Protein AF-A0A2V8ABV2-F1 (afdb_monomer_lite)

Structure (mmCIF, N/CA/C/O backbone):
data_AF-A0A2V8ABV2-F1
#
_entry.id   AF-A0A2V8ABV2-F1
#
loop_
_atom_site.group_PDB
_atom_site.id
_atom_site.type_symbol
_atom_site.label_atom_id
_atom_site.label_alt_id
_atom_site.label_comp_id
_atom_site.label_asym_id
_atom_site.label_entity_id
_atom_site.label_seq_id
_atom_site.pdbx_PDB_ins_code
_atom_site.Cartn_x
_atom_site.Cartn_y
_atom_site.Cartn_z
_atom_site.occupancy
_atom_site.B_iso_or_equiv
_atom_site.auth_seq_id
_atom_site.auth_comp_id
_atom_site.auth_asym_id
_atom_site.auth_atom_id
_atom_site.pdbx_PDB_model_num
ATOM 1 N N . MET A 1 1 ? 5.034 -5.390 -1.150 1.00 77.00 1 MET A N 1
ATOM 2 C CA . MET A 1 1 ? 5.254 -4.047 -0.553 1.00 77.00 1 MET A CA 1
ATOM 3 C C . MET A 1 1 ? 3.958 -3.349 -0.143 1.00 77.00 1 MET A C 1
ATOM 5 O O . MET A 1 1 ? 3.932 -2.789 0.947 1.00 77.00 1 MET A O 1
ATOM 9 N N . LEU A 1 2 ? 2.896 -3.388 -0.965 1.00 82.00 2 LEU A N 1
ATOM 10 C CA . LEU A 1 2 ? 1.634 -2.676 -0.706 1.00 82.00 2 LEU A CA 1
ATOM 11 C C . LEU A 1 2 ? 1.011 -3.017 0.664 1.00 82.00 2 LEU A C 1
ATOM 13 O O . LEU A 1 2 ? 0.817 -2.120 1.478 1.00 82.00 2 LEU A O 1
ATOM 17 N N . THR A 1 3 ? 0.801 -4.302 0.967 1.00 86.31 3 THR A N 1
ATOM 18 C CA . THR A 1 3 ? 0.267 -4.770 2.263 1.00 86.31 3 THR A CA 1
ATOM 19 C C . THR A 1 3 ? 1.137 -4.326 3.441 1.00 86.31 3 THR A C 1
ATOM 21 O O . THR A 1 3 ? 0.638 -3.820 4.440 1.00 86.31 3 THR A O 1
ATOM 24 N N . GLY A 1 4 ? 2.460 -4.431 3.286 1.00 87.19 4 GLY A N 1
ATOM 25 C CA . GLY A 1 4 ? 3.427 -4.114 4.334 1.00 87.19 4 GLY A CA 1
ATOM 26 C C . GLY A 1 4 ? 3.509 -2.633 4.702 1.00 87.19 4 GLY A C 1
ATOM 27 O O . GLY A 1 4 ? 3.674 -2.340 5.876 1.00 87.19 4 GLY A O 1
ATOM 28 N N . ARG A 1 5 ? 3.395 -1.692 3.750 1.00 90.06 5 ARG A N 1
ATOM 29 C CA . ARG A 1 5 ? 3.416 -0.242 4.056 1.00 90.06 5 ARG A CA 1
ATOM 30 C C . ARG A 1 5 ? 2.021 0.353 4.214 1.00 90.06 5 ARG A C 1
ATOM 32 O O . ARG A 1 5 ? 1.778 1.081 5.168 1.00 90.06 5 ARG A O 1
ATOM 39 N N . ILE A 1 6 ? 1.119 0.071 3.274 1.00 90.75 6 ILE A N 1
ATOM 40 C CA . ILE A 1 6 ? -0.220 0.674 3.248 1.00 90.75 6 ILE A CA 1
ATOM 41 C C . ILE A 1 6 ? -1.160 -0.088 4.182 1.00 90.75 6 ILE A C 1
ATOM 43 O O . ILE A 1 6 ? -1.837 0.533 4.993 1.00 90.75 6 ILE A O 1
ATOM 47 N N . GLY A 1 7 ? -1.175 -1.422 4.116 1.00 91.62 7 GLY A N 1
ATOM 48 C CA . GLY A 1 7 ? -2.036 -2.248 4.972 1.00 91.62 7 GLY A CA 1
ATOM 49 C C . GLY A 1 7 ? -1.704 -2.095 6.458 1.00 91.62 7 GLY A C 1
ATOM 50 O O . GLY A 1 7 ? -2.585 -1.781 7.257 1.00 91.62 7 GLY A O 1
ATOM 51 N N . SER A 1 8 ? -0.424 -2.214 6.825 1.00 92.38 8 SER A N 1
ATOM 52 C CA . SER A 1 8 ? 0.015 -1.989 8.210 1.00 92.38 8 SER A CA 1
ATOM 53 C C . SER A 1 8 ? -0.243 -0.552 8.681 1.00 92.38 8 SER A C 1
ATOM 55 O O . SER A 1 8 ? -0.683 -0.361 9.809 1.00 92.38 8 SER A O 1
ATOM 57 N N . GLY A 1 9 ? -0.045 0.454 7.818 1.00 93.00 9 GLY A N 1
ATOM 58 C CA . GLY A 1 9 ? -0.312 1.857 8.136 1.00 93.00 9 GLY A CA 1
ATOM 59 C C . GLY A 1 9 ? -1.791 2.124 8.419 1.00 93.00 9 GLY A C 1
ATOM 60 O O . GLY A 1 9 ? -2.123 2.729 9.436 1.00 93.00 9 GLY A O 1
ATOM 61 N N . ILE A 1 10 ? -2.687 1.604 7.574 1.00 94.56 10 ILE A N 1
ATOM 62 C CA . ILE A 1 10 ? -4.142 1.713 7.766 1.00 94.56 10 ILE A CA 1
ATOM 63 C C . ILE A 1 10 ? -4.575 1.017 9.061 1.00 94.56 10 ILE A C 1
ATOM 65 O O . ILE A 1 10 ? -5.374 1.577 9.813 1.00 94.56 10 ILE A O 1
ATOM 69 N N . ALA A 1 11 ? -4.043 -0.177 9.338 1.00 94.12 11 ALA A N 1
ATOM 70 C CA . ALA A 1 11 ? -4.343 -0.913 10.562 1.00 94.12 11 ALA A CA 1
ATOM 71 C C . ALA A 1 11 ? -3.816 -0.198 11.818 1.00 94.12 11 ALA A C 1
ATOM 73 O O . ALA A 1 11 ? -4.516 -0.156 12.828 1.00 94.12 11 ALA A O 1
ATOM 74 N N . ALA A 1 12 ? -2.625 0.407 11.752 1.00 93.94 12 ALA A N 1
ATOM 75 C CA . ALA A 1 12 ? -2.043 1.183 12.848 1.00 93.94 12 ALA A CA 1
ATOM 76 C C . ALA A 1 12 ? -2.888 2.416 13.182 1.00 93.94 12 ALA A C 1
ATOM 78 O O . ALA A 1 12 ? -3.131 2.714 14.349 1.00 93.94 12 ALA A O 1
ATOM 79 N N . GLU A 1 13 ? -3.334 3.130 12.150 1.00 94.44 13 GLU A N 1
ATOM 80 C CA . GLU A 1 13 ? -4.094 4.366 12.292 1.00 94.44 13 GLU A CA 1
ATOM 81 C C . GLU A 1 13 ? -5.509 4.105 12.820 1.00 94.44 13 GLU A C 1
ATOM 83 O O . GLU A 1 13 ? -5.954 4.767 13.750 1.00 94.44 13 GLU A O 1
ATOM 88 N N . LEU A 1 14 ? -6.210 3.096 12.294 1.00 94.12 14 LEU A N 1
ATOM 89 C CA . LEU A 1 14 ? -7.505 2.702 12.856 1.00 94.12 14 LEU A CA 1
ATOM 90 C C . LEU A 1 14 ? -7.346 2.136 14.266 1.00 94.12 14 LEU A C 1
ATOM 92 O O . LEU A 1 14 ? -8.139 2.460 15.146 1.00 94.12 14 LEU A O 1
ATOM 96 N N . GLY A 1 15 ? -6.290 1.359 14.503 1.00 93.88 15 GLY A N 1
ATOM 97 C CA . GLY A 1 15 ? -6.006 0.800 15.814 1.00 93.88 15 GLY A CA 1
ATOM 98 C C . GLY A 1 15 ? -5.748 1.864 16.876 1.00 93.88 15 GLY A C 1
ATOM 99 O O . GLY A 1 15 ? -6.242 1.756 17.999 1.00 93.88 15 GLY A O 1
ATOM 100 N N . SER A 1 16 ? -5.030 2.933 16.528 1.00 94.69 16 SER A N 1
ATOM 101 C CA . SER A 1 16 ? -4.820 4.058 17.439 1.00 94.69 16 SER A CA 1
ATOM 102 C C . SER A 1 16 ? -6.122 4.819 17.710 1.00 94.69 16 SER A C 1
ATOM 104 O O . SER A 1 16 ? -6.383 5.168 18.861 1.00 94.69 16 SER A O 1
ATOM 106 N N . MET A 1 17 ? -6.985 4.998 16.702 1.00 94.94 17 MET A N 1
ATOM 107 C CA . MET A 1 17 ? -8.319 5.595 16.869 1.00 94.94 17 MET A CA 1
ATOM 108 C C . MET A 1 17 ? -9.233 4.752 17.770 1.00 94.94 17 MET A C 1
ATOM 110 O O . MET A 1 17 ? -10.054 5.308 18.498 1.00 94.94 17 MET A O 1
ATOM 114 N N . VAL A 1 18 ? -9.102 3.421 17.745 1.00 93.50 18 VAL A N 1
ATOM 115 C CA . VAL A 1 18 ? -9.828 2.524 18.660 1.00 93.50 18 VAL A CA 1
ATOM 116 C C . VAL A 1 18 ? -9.317 2.683 20.090 1.00 93.50 18 VAL A C 1
ATOM 118 O O . VAL A 1 18 ? -10.113 2.870 21.002 1.00 93.50 18 VAL A O 1
ATOM 121 N N . VAL A 1 19 ? -7.997 2.647 20.295 1.00 93.50 19 VAL A N 1
ATOM 122 C CA . VAL A 1 19 ? -7.384 2.731 21.636 1.00 93.50 19 VAL A CA 1
ATOM 123 C C . VAL A 1 19 ? -7.583 4.102 22.289 1.00 93.50 19 VAL A C 1
ATOM 125 O O . VAL A 1 19 ? -7.609 4.200 23.510 1.00 93.50 19 VAL A O 1
ATOM 128 N N . THR A 1 20 ? -7.735 5.156 21.487 1.00 93.25 20 THR A N 1
ATOM 129 C CA . THR A 1 20 ? -8.017 6.524 21.955 1.00 93.25 20 THR A CA 1
ATOM 130 C C . THR A 1 20 ? -9.514 6.844 22.038 1.00 93.25 20 THR A C 1
ATOM 132 O O . THR A 1 20 ? -9.876 8.009 22.178 1.00 93.25 20 THR A O 1
ATOM 135 N N . ASP A 1 21 ? -10.389 5.839 21.919 1.00 92.44 21 ASP A N 1
ATOM 136 C CA . ASP A 1 21 ? -11.854 5.970 21.960 1.00 92.44 21 ASP A CA 1
ATOM 137 C C . ASP A 1 21 ? -12.472 6.914 20.906 1.00 92.44 21 ASP A C 1
ATOM 139 O O . ASP A 1 21 ? -13.671 7.203 20.935 1.00 92.44 21 ASP A O 1
ATOM 143 N N . GLN A 1 22 ? -11.713 7.339 19.891 1.00 92.94 22 GLN A N 1
ATOM 144 C CA . GLN A 1 22 ? -12.206 8.227 18.830 1.00 92.94 22 GLN A CA 1
ATOM 145 C C . GLN A 1 22 ? -13.326 7.577 18.007 1.00 92.94 22 GLN A C 1
ATOM 147 O O . GLN A 1 22 ? -14.263 8.250 17.574 1.00 92.94 22 GLN A O 1
ATOM 152 N N . ILE A 1 23 ? -13.275 6.254 17.820 1.00 92.12 23 ILE A N 1
ATOM 153 C CA . ILE A 1 23 ? -14.334 5.512 17.117 1.00 92.12 23 ILE A CA 1
ATOM 154 C C . ILE A 1 23 ? -15.635 5.494 17.927 1.00 92.12 23 ILE A C 1
ATOM 156 O O . ILE A 1 23 ? -16.719 5.635 17.357 1.00 92.12 23 ILE A O 1
ATOM 160 N N . ASN A 1 24 ? -15.541 5.369 19.251 1.00 90.81 24 ASN A N 1
ATOM 161 C CA . ASN A 1 24 ? -16.700 5.426 20.137 1.00 90.81 24 ASN A CA 1
ATOM 162 C C . ASN A 1 24 ? -17.271 6.849 20.208 1.00 90.81 24 ASN A C 1
ATOM 164 O O . ASN A 1 24 ? -18.488 7.015 20.149 1.00 90.81 24 ASN A O 1
ATOM 168 N N . ALA A 1 25 ? -16.414 7.873 20.201 1.00 93.56 25 ALA A N 1
ATOM 169 C CA . ALA A 1 25 ? -16.838 9.267 20.095 1.00 93.56 25 ALA A CA 1
ATOM 170 C C . ALA A 1 25 ? -17.604 9.546 18.786 1.00 93.56 25 ALA A C 1
ATOM 172 O O . ALA A 1 25 ? -18.660 10.175 18.811 1.00 93.56 25 ALA A O 1
ATOM 173 N N . LEU A 1 26 ? -17.137 9.025 17.643 1.00 92.44 26 LEU A N 1
ATOM 174 C CA . LEU A 1 26 ? -17.858 9.142 16.366 1.00 92.44 26 LEU A CA 1
ATOM 175 C C . LEU A 1 26 ? -19.252 8.503 16.422 1.00 92.44 26 LEU A C 1
ATOM 177 O O . LEU A 1 26 ? -20.213 9.097 15.929 1.00 92.44 26 LEU A O 1
ATOM 181 N N . ARG A 1 27 ? -19.373 7.332 17.061 1.00 92.00 27 ARG A N 1
ATOM 182 C CA . ARG A 1 27 ? -20.665 6.660 17.268 1.00 92.00 27 ARG A CA 1
ATOM 183 C C . ARG A 1 27 ? -21.587 7.460 18.188 1.00 92.00 27 ARG A C 1
ATOM 185 O O . ARG A 1 27 ? -22.771 7.569 17.888 1.00 92.00 27 ARG A O 1
ATOM 192 N N . ALA A 1 28 ? -21.056 8.057 19.256 1.00 93.56 28 ALA A N 1
ATOM 193 C CA . ALA A 1 28 ? -21.820 8.919 20.162 1.00 93.56 28 ALA A CA 1
ATOM 194 C C . ALA A 1 28 ? -22.354 10.182 19.460 1.00 93.56 28 ALA A C 1
ATOM 196 O O . ALA A 1 28 ? -23.446 10.647 19.769 1.00 93.56 28 ALA A O 1
ATOM 197 N N . LEU A 1 29 ? -21.628 10.689 18.459 1.00 94.00 29 LEU A N 1
ATOM 198 C CA . LEU A 1 29 ? -22.058 11.787 17.586 1.00 94.00 29 LEU A CA 1
ATOM 199 C C . LEU A 1 29 ? -23.047 11.349 16.483 1.00 94.00 29 LEU A C 1
ATOM 201 O O . LEU A 1 29 ? -23.335 12.124 15.574 1.00 94.00 29 LEU A O 1
ATOM 205 N N . GLY A 1 30 ? -23.532 10.103 16.505 1.00 92.25 30 GLY A N 1
ATOM 206 C CA . GLY A 1 30 ? -24.463 9.568 15.505 1.00 92.25 30 GLY A CA 1
ATOM 207 C C . GLY A 1 30 ? -23.840 9.327 14.126 1.00 92.25 30 GLY A C 1
ATOM 208 O O . GLY A 1 30 ? -24.558 9.127 13.149 1.00 92.25 30 GLY A O 1
ATOM 209 N N . THR A 1 31 ? -22.509 9.354 14.015 1.00 93.31 31 THR A N 1
ATOM 210 C CA . THR A 1 31 ? -21.804 9.144 12.747 1.00 93.31 31 THR A CA 1
ATOM 211 C C . THR A 1 31 ? -21.318 7.702 12.633 1.00 93.31 31 THR A C 1
ATOM 213 O O . THR A 1 31 ? -20.621 7.204 13.515 1.00 93.31 31 THR A O 1
ATOM 216 N N . ASP A 1 32 ? -21.621 7.039 11.515 1.00 92.69 32 ASP A N 1
ATOM 217 C CA . ASP A 1 32 ? -21.104 5.695 11.244 1.00 92.69 32 ASP A CA 1
ATOM 218 C C . ASP A 1 32 ? -19.592 5.738 10.915 1.00 92.69 32 ASP A C 1
ATOM 220 O O . ASP A 1 32 ? -19.197 6.308 9.885 1.00 92.69 32 ASP A O 1
ATOM 224 N N . PRO A 1 33 ? -18.723 5.130 11.750 1.00 89.38 33 PRO A N 1
ATOM 225 C CA . PRO A 1 33 ? -17.285 5.099 11.509 1.00 89.38 33 PRO A CA 1
ATOM 226 C C . PRO A 1 33 ? -16.909 4.305 10.253 1.00 89.38 33 PRO A C 1
ATOM 228 O O . PRO A 1 33 ? -15.910 4.632 9.615 1.00 89.38 33 PRO A O 1
ATOM 231 N N . VAL A 1 34 ? -17.693 3.300 9.845 1.00 91.31 34 VAL A N 1
ATOM 232 C CA . VAL A 1 34 ? -17.404 2.514 8.635 1.00 91.31 34 VAL A CA 1
ATOM 233 C C . VAL A 1 34 ? -17.555 3.398 7.405 1.00 91.31 34 VAL A C 1
ATOM 235 O O . VAL A 1 34 ? -16.643 3.496 6.581 1.00 91.31 34 VAL A O 1
ATOM 238 N N . ARG A 1 35 ? -18.673 4.119 7.313 1.00 90.94 35 ARG A N 1
ATOM 239 C CA . ARG A 1 35 ? -18.933 5.023 6.193 1.00 90.94 35 ARG A CA 1
ATOM 240 C C . ARG A 1 35 ? -17.937 6.181 6.128 1.00 90.94 35 ARG A C 1
ATOM 242 O O . ARG A 1 35 ? -17.553 6.583 5.033 1.00 90.94 35 ARG A O 1
ATOM 249 N N . LYS A 1 36 ? -17.504 6.705 7.280 1.00 91.44 36 LYS A N 1
ATOM 250 C CA . LYS A 1 36 ? -16.607 7.870 7.346 1.00 91.44 36 LYS A CA 1
ATOM 251 C C . LYS A 1 36 ? -15.121 7.528 7.210 1.00 91.44 36 LYS A C 1
ATOM 253 O O . LYS A 1 36 ? -14.383 8.325 6.644 1.00 91.44 36 LYS A O 1
ATOM 258 N N . LEU A 1 37 ? -14.674 6.380 7.720 1.00 92.06 37 LEU A N 1
ATOM 259 C CA . LEU A 1 37 ? -13.252 6.015 7.751 1.00 92.06 37 LEU A CA 1
ATOM 260 C C . LEU A 1 37 ? -12.906 4.910 6.751 1.00 92.06 37 LEU A C 1
ATOM 262 O O . LEU A 1 37 ? -11.901 5.020 6.056 1.00 92.06 37 LEU A O 1
ATOM 266 N N . VAL A 1 38 ? -13.719 3.854 6.655 1.00 93.12 38 VAL A N 1
ATOM 267 C CA . VAL A 1 38 ? -13.382 2.651 5.871 1.00 93.12 38 VAL A CA 1
ATOM 268 C C . VAL A 1 38 ? -13.659 2.851 4.385 1.00 93.12 38 VAL A C 1
ATOM 270 O O . VAL A 1 38 ? -12.773 2.623 3.567 1.00 93.12 38 VAL A O 1
ATOM 273 N N . VAL A 1 39 ? -14.859 3.315 4.025 1.00 93.81 39 VAL A N 1
ATOM 274 C CA . VAL A 1 39 ? -15.268 3.512 2.620 1.00 93.81 39 VAL A CA 1
ATOM 275 C C . VAL A 1 39 ? -14.280 4.370 1.813 1.00 93.81 39 VAL A C 1
ATOM 277 O O . VAL A 1 39 ? -13.849 3.907 0.753 1.00 93.81 39 VAL A O 1
ATOM 280 N N . PRO A 1 40 ? -13.854 5.568 2.270 1.00 94.31 40 PRO A N 1
ATOM 281 C CA . PRO A 1 40 ? -12.910 6.374 1.495 1.00 94.31 40 PRO A CA 1
ATOM 282 C C . PRO A 1 40 ? -11.544 5.694 1.340 1.00 94.31 40 PRO A C 1
ATOM 284 O O . PRO A 1 40 ? -10.933 5.799 0.280 1.00 94.31 40 PRO A O 1
ATOM 287 N N . ARG A 1 41 ? -11.079 4.946 2.351 1.00 94.25 41 ARG A N 1
ATOM 288 C CA . ARG A 1 41 ? -9.812 4.201 2.278 1.00 94.25 41 ARG A CA 1
ATOM 289 C C . ARG A 1 41 ? -9.894 3.062 1.271 1.00 94.25 41 ARG A C 1
ATOM 291 O O . ARG A 1 41 ? -8.970 2.889 0.483 1.00 94.25 41 ARG A O 1
ATOM 298 N N . VAL A 1 42 ? -10.993 2.307 1.274 1.00 94.44 42 VAL A N 1
ATOM 299 C CA . VAL A 1 42 ? -11.214 1.198 0.333 1.00 94.44 42 VAL A CA 1
ATOM 300 C C . VAL A 1 42 ? -11.262 1.715 -1.102 1.00 94.44 42 VAL A C 1
ATOM 302 O O . VAL A 1 42 ? -10.591 1.155 -1.965 1.00 94.44 42 VAL A O 1
ATOM 305 N N . LEU A 1 43 ? -11.973 2.820 -1.351 1.00 94.00 43 LEU A N 1
ATOM 306 C CA . LEU A 1 43 ? -11.987 3.469 -2.665 1.00 94.00 43 LEU A CA 1
ATOM 307 C C . LEU A 1 43 ? -10.586 3.940 -3.073 1.00 94.00 43 LEU A C 1
ATOM 309 O O . LEU A 1 43 ? -10.151 3.663 -4.188 1.00 94.00 43 LEU A O 1
ATOM 313 N N . ALA A 1 44 ? -9.849 4.586 -2.165 1.00 93.19 44 ALA A N 1
ATOM 314 C CA . ALA A 1 44 ? -8.479 5.011 -2.434 1.00 93.19 44 ALA A CA 1
ATOM 315 C C . ALA A 1 44 ? -7.568 3.820 -2.779 1.00 93.19 44 ALA A C 1
ATOM 317 O O . ALA A 1 44 ? -6.835 3.878 -3.761 1.00 93.19 44 ALA A O 1
ATOM 318 N N . GLY A 1 45 ? -7.643 2.717 -2.029 1.00 92.06 45 GLY A N 1
ATOM 319 C CA . GLY A 1 45 ? -6.879 1.497 -2.307 1.00 92.06 45 GLY A CA 1
ATOM 320 C C . GLY A 1 45 ? -7.236 0.850 -3.641 1.00 92.06 45 GLY A C 1
ATOM 321 O O . GLY A 1 45 ? -6.344 0.429 -4.373 1.00 92.06 45 GLY A O 1
ATOM 322 N N . PHE A 1 46 ? -8.525 0.817 -3.976 1.00 92.62 46 PHE A N 1
ATOM 323 C CA . PHE A 1 46 ? -9.026 0.257 -5.227 1.00 92.62 46 PHE A CA 1
ATOM 324 C C . PHE A 1 46 ? -8.494 1.005 -6.455 1.00 92.62 46 PHE A C 1
ATOM 326 O O . PHE A 1 46 ? -8.051 0.370 -7.407 1.00 92.62 46 PHE A O 1
ATOM 333 N N . PHE A 1 47 ? -8.480 2.342 -6.421 1.00 92.88 47 PHE A N 1
ATOM 334 C CA . PHE A 1 47 ? -7.985 3.155 -7.538 1.00 92.88 47 PHE A CA 1
ATOM 335 C C . PHE A 1 47 ? -6.461 3.317 -7.552 1.00 92.88 47 PHE A C 1
ATOM 337 O O . PHE A 1 47 ? -5.864 3.343 -8.625 1.00 92.88 47 PHE A O 1
ATOM 344 N N . MET A 1 48 ? -5.807 3.411 -6.392 1.00 93.00 48 MET A N 1
ATOM 345 C CA . MET A 1 48 ? -4.360 3.660 -6.335 1.00 93.00 48 MET A CA 1
ATOM 346 C C . MET A 1 48 ? -3.524 2.401 -6.572 1.00 93.00 48 MET A C 1
ATOM 348 O O . MET A 1 48 ? -2.404 2.516 -7.064 1.00 93.00 48 MET A O 1
ATOM 352 N N . ALA A 1 49 ? -4.039 1.206 -6.262 1.00 92.06 49 ALA A N 1
ATOM 353 C CA . ALA A 1 49 ? -3.329 -0.048 -6.516 1.00 92.06 49 ALA A CA 1
ATOM 354 C C . ALA A 1 49 ? -2.921 -0.243 -7.994 1.00 92.06 49 ALA A C 1
ATOM 356 O O . ALA A 1 49 ? -1.731 -0.452 -8.231 1.00 92.06 49 ALA A O 1
ATOM 357 N N . PRO A 1 50 ? -3.818 -0.123 -8.995 1.00 91.88 50 PRO A N 1
ATOM 358 C CA . PRO A 1 50 ? -3.436 -0.253 -10.404 1.00 91.88 50 PRO A CA 1
ATOM 359 C C . PRO A 1 50 ? -2.504 0.869 -10.872 1.00 91.88 50 PRO A C 1
ATOM 361 O O . PRO A 1 50 ? -1.574 0.608 -11.631 1.00 91.88 50 PRO A O 1
ATOM 364 N N . VAL A 1 51 ? -2.691 2.101 -10.385 1.00 92.62 51 VAL A N 1
ATOM 365 C CA . VAL A 1 51 ? -1.803 3.227 -10.719 1.00 92.62 51 VAL A CA 1
ATOM 366 C C . VAL A 1 51 ? -0.373 2.946 -10.250 1.00 92.62 51 VAL A C 1
ATOM 368 O O . VAL A 1 51 ? 0.574 3.151 -11.008 1.00 92.62 51 VAL A O 1
ATOM 371 N N . LEU A 1 52 ? -0.203 2.420 -9.031 1.00 92.19 52 LEU A N 1
ATOM 372 C CA . LEU A 1 52 ? 1.115 2.033 -8.525 1.00 92.19 52 LEU A CA 1
ATOM 373 C C . LEU A 1 52 ? 1.742 0.898 -9.340 1.00 92.19 52 LEU A C 1
ATOM 375 O O . LEU A 1 52 ? 2.952 0.916 -9.558 1.00 92.19 52 LEU A O 1
ATOM 379 N N . THR A 1 53 ? 0.944 -0.079 -9.780 1.00 91.75 53 THR A N 1
ATOM 380 C CA . THR A 1 53 ? 1.438 -1.186 -10.609 1.00 91.75 53 THR A CA 1
ATOM 381 C C . THR A 1 53 ? 1.972 -0.679 -11.945 1.00 91.75 53 THR A C 1
ATOM 383 O O . THR A 1 53 ? 3.101 -1.003 -12.289 1.00 91.75 53 THR A O 1
ATOM 386 N N . ILE A 1 54 ? 1.245 0.212 -12.628 1.00 91.75 54 ILE A N 1
ATOM 387 C CA . ILE A 1 54 ? 1.688 0.795 -13.907 1.00 91.75 54 ILE A CA 1
ATOM 388 C C . ILE A 1 54 ? 3.023 1.536 -13.752 1.00 91.75 54 ILE A C 1
ATOM 390 O O . ILE A 1 54 ? 3.925 1.386 -14.576 1.00 91.75 54 ILE A O 1
ATOM 394 N N . ILE A 1 55 ? 3.176 2.320 -12.681 1.00 93.31 55 ILE A N 1
ATOM 395 C CA . ILE A 1 55 ? 4.432 3.030 -12.400 1.00 93.31 55 ILE A CA 1
ATOM 396 C C . ILE A 1 55 ? 5.561 2.028 -12.126 1.00 93.31 55 ILE A C 1
ATOM 398 O O . ILE A 1 55 ? 6.674 2.205 -12.620 1.00 93.31 55 ILE A O 1
ATOM 402 N N . SER A 1 56 ? 5.282 0.969 -11.364 1.00 91.88 56 SER A N 1
ATOM 403 C CA . SER A 1 56 ? 6.260 -0.079 -11.061 1.00 91.88 56 SER A CA 1
ATOM 404 C C . SER A 1 56 ? 6.725 -0.812 -12.321 1.00 91.88 56 SER A C 1
ATOM 406 O O . SER A 1 56 ? 7.922 -1.053 -12.469 1.00 91.88 56 SER A O 1
ATOM 408 N N . ASP A 1 57 ? 5.809 -1.128 -13.235 1.00 90.12 57 ASP A N 1
ATOM 409 C CA . ASP A 1 57 ? 6.124 -1.796 -14.499 1.00 90.12 57 ASP A CA 1
ATOM 410 C C . ASP A 1 57 ? 6.979 -0.894 -15.395 1.00 90.12 57 ASP A C 1
ATOM 412 O O . ASP A 1 57 ? 7.995 -1.331 -15.937 1.00 90.12 57 ASP A O 1
ATOM 416 N N . PHE A 1 58 ? 6.635 0.395 -15.486 1.00 91.38 58 PHE A N 1
ATOM 417 C CA . PHE A 1 58 ? 7.413 1.368 -16.251 1.00 91.38 58 PHE A CA 1
ATOM 418 C C . PHE A 1 58 ? 8.847 1.508 -15.723 1.00 91.38 58 PHE A C 1
ATOM 420 O O . PHE A 1 58 ? 9.806 1.444 -16.493 1.00 91.38 58 PHE A O 1
ATOM 427 N N . VAL A 1 59 ? 9.009 1.649 -14.403 1.00 95.25 59 VAL A N 1
ATOM 428 C CA . VAL A 1 59 ? 10.334 1.735 -13.767 1.00 95.25 59 VAL A CA 1
ATOM 429 C C . VAL A 1 59 ? 11.108 0.423 -13.930 1.00 95.25 59 VAL A C 1
ATOM 431 O O . VAL A 1 59 ? 12.317 0.461 -14.153 1.00 95.25 59 VAL A O 1
ATOM 434 N N . GLY A 1 60 ? 10.433 -0.728 -13.881 1.00 92.62 60 GLY A N 1
ATOM 435 C CA . GLY A 1 60 ? 11.040 -2.038 -14.117 1.00 92.62 60 GLY A CA 1
ATOM 436 C C . GLY A 1 60 ? 11.597 -2.189 -15.534 1.00 92.62 60 GLY A C 1
ATOM 437 O O . GLY A 1 60 ? 12.753 -2.583 -15.702 1.00 92.62 60 GLY A O 1
ATOM 438 N N . ILE A 1 61 ? 10.817 -1.812 -16.553 1.00 90.75 61 ILE A N 1
ATOM 439 C CA . ILE A 1 61 ? 11.255 -1.830 -17.958 1.00 90.75 61 ILE A CA 1
ATOM 440 C C . ILE A 1 61 ? 12.411 -0.846 -18.165 1.00 90.75 61 ILE A C 1
ATOM 442 O O . ILE A 1 61 ? 13.431 -1.195 -18.757 1.00 90.75 61 ILE A O 1
ATOM 446 N N . PHE A 1 62 ? 12.302 0.370 -17.629 1.00 91.75 62 PHE A N 1
ATOM 447 C CA . PHE A 1 62 ? 13.360 1.369 -17.755 1.00 91.75 62 PHE A CA 1
ATOM 448 C C . PHE A 1 62 ? 14.665 0.937 -17.064 1.00 91.75 62 PHE A C 1
ATOM 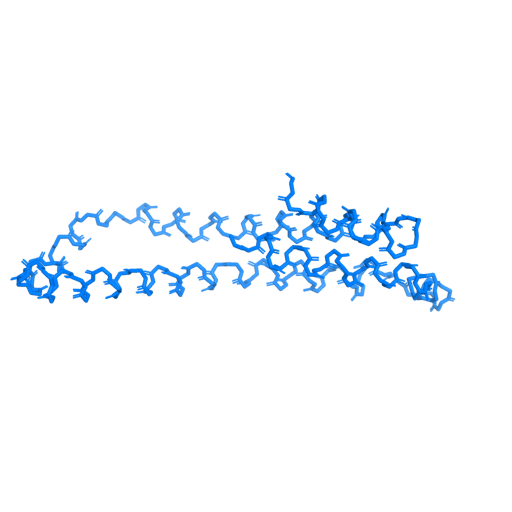450 O O . PHE A 1 62 ? 15.748 1.076 -17.633 1.00 91.75 62 PHE A O 1
ATOM 457 N N . GLY A 1 63 ? 14.575 0.357 -15.864 1.00 92.12 63 GLY A N 1
ATOM 458 C CA . GLY A 1 63 ? 15.725 -0.185 -15.140 1.00 92.12 63 GLY A CA 1
ATOM 459 C C . GLY A 1 63 ? 16.378 -1.359 -15.873 1.00 92.12 63 GLY A C 1
ATOM 460 O O . GLY A 1 63 ? 17.603 -1.411 -15.986 1.00 92.12 63 GLY A O 1
ATOM 461 N N . GLY A 1 64 ? 15.572 -2.261 -16.442 1.00 89.62 64 GLY A N 1
ATOM 462 C CA . GLY A 1 64 ? 16.060 -3.358 -17.279 1.00 89.62 64 GLY A CA 1
ATOM 463 C C . GLY A 1 64 ? 16.784 -2.862 -18.533 1.00 89.62 64 GLY A C 1
ATOM 464 O O . GLY A 1 64 ? 17.855 -3.371 -18.867 1.00 89.62 64 GLY A O 1
ATOM 465 N N . TRP A 1 65 ? 16.250 -1.827 -19.188 1.00 89.38 65 TRP A N 1
ATOM 466 C CA . TRP A 1 65 ? 16.899 -1.186 -20.331 1.00 89.38 65 TRP A CA 1
ATOM 467 C C . TRP A 1 65 ? 18.264 -0.601 -19.949 1.00 89.38 65 TRP A C 1
ATOM 469 O O .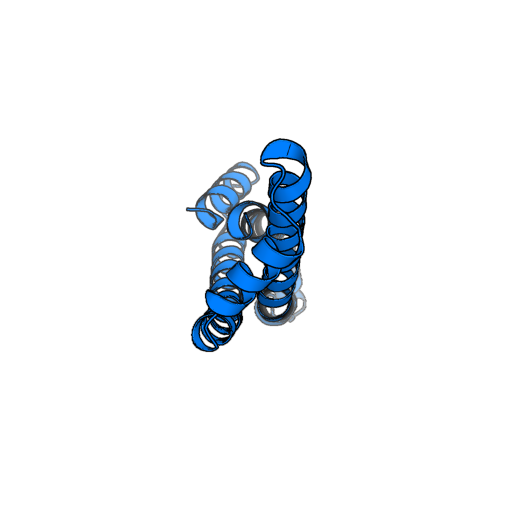 TRP A 1 65 ? 19.256 -0.885 -20.623 1.00 89.38 65 TRP A O 1
ATOM 479 N N . LEU A 1 66 ? 18.334 0.136 -18.835 1.00 90.25 66 LEU A N 1
ATOM 480 C CA . LEU A 1 66 ? 19.571 0.732 -18.330 1.00 90.25 66 LEU A CA 1
ATOM 481 C C . LEU A 1 66 ? 20.655 -0.344 -18.134 1.00 90.25 66 LEU A C 1
ATOM 483 O O . LEU A 1 66 ? 21.730 -0.267 -18.726 1.00 90.25 66 LEU A O 1
ATOM 487 N N . VAL A 1 67 ? 20.354 -1.404 -17.380 1.00 90.50 67 VAL A N 1
ATOM 488 C CA . VAL A 1 67 ? 21.321 -2.482 -17.112 1.00 90.50 67 VAL A CA 1
ATOM 489 C C . VAL A 1 67 ? 21.733 -3.198 -18.403 1.00 90.50 67 VAL A C 1
ATOM 491 O O . VAL A 1 67 ? 22.920 -3.441 -18.618 1.00 90.50 67 VAL A O 1
ATOM 494 N N . SER A 1 68 ? 20.787 -3.480 -19.304 1.00 86.31 68 SER A N 1
ATOM 495 C CA . SER A 1 68 ? 21.090 -4.156 -20.573 1.00 86.31 68 SER A CA 1
ATOM 496 C C . SER A 1 68 ? 22.040 -3.357 -21.471 1.00 86.31 68 SER A C 1
ATOM 498 O O . SER A 1 68 ? 22.900 -3.937 -22.135 1.00 86.31 68 SER A O 1
ATOM 500 N N . ARG A 1 69 ? 21.931 -2.023 -21.458 1.00 84.12 69 ARG A N 1
ATOM 501 C CA . ARG A 1 69 ? 22.763 -1.152 -22.288 1.00 84.12 69 ARG A CA 1
ATOM 502 C C . ARG A 1 69 ? 24.155 -0.942 -21.703 1.00 84.12 69 ARG A C 1
ATOM 504 O O . ARG A 1 69 ? 25.114 -0.935 -22.474 1.00 84.12 69 ARG A O 1
ATOM 511 N N . PHE A 1 70 ? 24.249 -0.734 -20.388 1.00 85.94 70 PHE A N 1
ATOM 512 C CA . PHE A 1 70 ? 25.499 -0.365 -19.713 1.00 85.94 70 PHE A CA 1
ATOM 513 C C . PHE A 1 70 ? 26.337 -1.566 -19.268 1.00 85.94 70 PHE A C 1
ATOM 515 O O . PHE A 1 70 ? 27.556 -1.462 -19.254 1.00 85.94 70 PHE A O 1
ATOM 522 N N . GLN A 1 71 ? 25.711 -2.689 -18.908 1.00 84.12 71 GLN A N 1
ATOM 523 C CA . GLN A 1 71 ? 26.425 -3.849 -18.364 1.00 84.12 71 GLN A CA 1
ATOM 524 C C . GLN A 1 71 ? 26.604 -4.975 -19.385 1.00 84.12 71 GLN A C 1
ATOM 526 O O . GLN A 1 71 ? 27.624 -5.654 -19.376 1.00 84.12 71 GLN A O 1
ATOM 531 N N . LEU A 1 72 ? 25.606 -5.187 -20.247 1.00 81.06 72 LEU A N 1
ATOM 532 C CA . LEU A 1 72 ? 25.592 -6.278 -21.231 1.00 81.06 72 LEU A CA 1
ATOM 533 C C . LEU A 1 72 ? 25.912 -5.801 -22.657 1.00 81.06 72 LEU A C 1
ATOM 535 O O . LEU A 1 72 ? 25.904 -6.611 -23.579 1.00 81.06 72 LEU A O 1
ATOM 539 N N . GLU A 1 73 ? 26.146 -4.495 -22.840 1.00 82.31 73 GLU A N 1
ATOM 540 C CA . GLU A 1 73 ? 26.438 -3.841 -24.127 1.00 82.31 73 GLU A CA 1
ATOM 541 C C . GLU A 1 73 ? 25.445 -4.175 -25.257 1.00 82.31 73 GLU A C 1
ATOM 543 O O . GLU A 1 73 ? 25.748 -4.047 -26.444 1.00 82.31 73 GLU A O 1
ATOM 548 N N . VAL A 1 74 ? 24.213 -4.553 -24.907 1.00 83.44 74 VAL A N 1
ATOM 549 C CA . VAL A 1 74 ? 23.185 -4.907 -25.887 1.00 83.44 74 VAL A CA 1
ATOM 550 C C . VAL A 1 74 ? 22.713 -3.645 -26.607 1.00 83.44 74 VAL A C 1
ATOM 552 O O . VAL A 1 74 ? 22.451 -2.605 -25.995 1.00 83.44 74 VAL A O 1
ATOM 555 N N . ALA A 1 75 ? 22.576 -3.732 -27.931 1.00 85.88 75 ALA A N 1
ATOM 556 C CA . ALA A 1 75 ? 22.030 -2.647 -28.733 1.00 85.88 75 ALA A CA 1
ATOM 557 C C . ALA A 1 75 ? 20.590 -2.326 -28.299 1.00 85.88 75 ALA A C 1
ATOM 559 O O . ALA A 1 75 ? 19.736 -3.213 -28.237 1.00 85.88 75 ALA A O 1
ATOM 560 N N . SER A 1 76 ? 20.291 -1.041 -28.073 1.00 80.06 76 SER A N 1
ATOM 561 C CA . SER A 1 76 ? 18.975 -0.580 -27.604 1.00 80.06 76 SER A CA 1
ATOM 562 C C . SER A 1 76 ? 17.816 -1.080 -28.475 1.00 80.06 76 SER A C 1
ATOM 564 O O . SER A 1 76 ? 16.747 -1.392 -27.958 1.00 80.06 76 SER A O 1
ATOM 566 N N . GLY A 1 77 ? 18.029 -1.196 -29.791 1.00 81.81 77 GLY A N 1
ATOM 567 C CA . GLY A 1 77 ? 17.023 -1.721 -30.718 1.00 81.81 77 GLY A CA 1
ATOM 568 C C . GLY A 1 77 ? 16.682 -3.195 -30.480 1.00 81.81 77 GLY A C 1
ATOM 569 O O . GLY A 1 77 ? 15.520 -3.578 -30.592 1.00 81.81 77 GLY A O 1
ATOM 570 N N . LEU A 1 78 ? 17.663 -4.013 -30.082 1.00 84.44 78 LEU A N 1
ATOM 571 C CA . LEU A 1 78 ? 17.457 -5.434 -29.795 1.00 84.44 78 LEU A CA 1
ATOM 572 C C . LEU A 1 78 ? 16.653 -5.628 -28.499 1.00 84.44 78 LEU A C 1
ATOM 574 O O . LEU A 1 78 ? 15.771 -6.485 -28.444 1.00 84.44 78 LEU A O 1
ATOM 578 N N . TYR A 1 79 ? 16.904 -4.791 -27.486 1.00 86.56 79 TYR A N 1
ATOM 579 C CA . TYR A 1 79 ? 16.130 -4.773 -26.242 1.00 86.56 79 TYR A CA 1
ATOM 580 C C . TYR A 1 79 ? 14.651 -4.463 -26.509 1.00 86.56 79 TYR A C 1
ATOM 582 O O . TYR A 1 79 ? 13.779 -5.266 -26.179 1.00 86.56 79 TYR A O 1
ATOM 590 N N . TRP A 1 80 ? 14.360 -3.347 -27.187 1.00 85.44 80 TRP A N 1
ATOM 591 C CA . TRP A 1 80 ? 12.981 -2.944 -27.480 1.00 85.44 80 TRP A CA 1
ATOM 592 C C . TRP A 1 80 ? 12.257 -3.922 -28.410 1.00 85.44 80 TRP A C 1
ATOM 594 O O . TRP A 1 80 ? 11.078 -4.212 -28.198 1.00 85.44 80 TRP A O 1
ATOM 604 N N . SER A 1 81 ? 12.956 -4.497 -29.394 1.00 86.62 81 SER A N 1
ATOM 605 C CA . SER A 1 81 ? 12.387 -5.551 -30.241 1.00 86.62 81 SER A CA 1
ATOM 606 C C . SER A 1 81 ? 12.059 -6.819 -29.449 1.00 86.62 81 SER A C 1
ATOM 608 O O . SER A 1 81 ? 11.085 -7.491 -29.773 1.00 86.62 81 SER A O 1
ATOM 610 N N . SER A 1 82 ? 12.843 -7.158 -28.425 1.00 85.44 82 SER A N 1
ATOM 611 C CA . SER A 1 82 ? 12.596 -8.343 -27.593 1.00 85.44 82 SER A CA 1
ATOM 612 C C . SER A 1 82 ? 11.437 -8.114 -26.625 1.00 85.44 82 SER A C 1
ATOM 614 O O . SER A 1 82 ? 10.568 -8.972 -26.497 1.00 85.44 82 SER A O 1
ATOM 616 N N . VAL A 1 83 ? 11.369 -6.931 -26.004 1.00 84.94 83 VAL A N 1
ATOM 617 C CA . VAL A 1 83 ? 10.271 -6.534 -25.108 1.00 84.94 83 VAL A CA 1
ATOM 618 C C . VAL A 1 83 ? 8.934 -6.527 -25.851 1.00 84.94 83 VAL A C 1
ATOM 620 O O . VAL A 1 83 ? 7.980 -7.153 -25.403 1.00 84.94 83 VAL A O 1
ATOM 623 N N . THR A 1 84 ? 8.870 -5.891 -27.024 1.00 83.31 84 THR A N 1
ATOM 624 C CA . THR A 1 84 ? 7.635 -5.830 -27.831 1.00 83.31 84 THR A CA 1
ATOM 625 C C . THR A 1 84 ? 7.186 -7.194 -28.348 1.00 83.31 84 THR A C 1
ATOM 627 O O . THR A 1 84 ? 5.990 -7.444 -28.432 1.00 83.31 84 THR A O 1
ATOM 630 N N . LYS A 1 85 ? 8.125 -8.094 -28.661 1.00 85.31 85 LYS A N 1
ATOM 631 C CA . LYS A 1 85 ? 7.818 -9.451 -29.133 1.00 85.31 85 LYS A CA 1
ATOM 632 C C . LYS A 1 85 ? 7.423 -10.406 -28.003 1.00 85.31 85 LYS A C 1
ATOM 634 O O . LYS A 1 85 ? 6.747 -11.395 -28.261 1.00 85.31 85 LYS A O 1
ATOM 639 N N . SER A 1 86 ? 7.856 -10.121 -26.776 1.00 82.81 86 SER A N 1
ATOM 640 C CA . SER A 1 86 ? 7.520 -10.911 -25.590 1.00 82.81 86 SER A CA 1
ATOM 641 C C . SER A 1 86 ? 6.223 -10.464 -24.911 1.00 82.81 86 SER A C 1
ATOM 643 O O . SER A 1 86 ? 5.646 -11.257 -24.175 1.00 82.81 86 SER A O 1
ATOM 645 N N . LEU A 1 87 ? 5.785 -9.219 -25.122 1.00 82.75 87 LEU A N 1
ATOM 646 C CA . LEU A 1 87 ? 4.552 -8.676 -24.552 1.00 82.75 87 LEU A CA 1
ATOM 647 C C . LEU A 1 87 ? 3.332 -9.169 -25.333 1.00 82.75 87 LEU A C 1
ATOM 649 O O . LEU A 1 87 ? 3.121 -8.781 -26.483 1.00 82.75 87 LEU A O 1
ATOM 653 N N . TYR A 1 88 ? 2.485 -9.964 -24.684 1.00 85.81 88 TYR A N 1
ATOM 654 C CA . TYR A 1 88 ? 1.168 -10.292 -25.212 1.00 85.81 88 TYR A CA 1
ATOM 655 C C . TYR A 1 88 ? 0.118 -9.326 -24.668 1.00 85.81 88 TYR A C 1
ATOM 657 O O . TYR A 1 88 ? 0.191 -8.844 -23.539 1.00 85.81 88 TYR A O 1
ATOM 665 N N . MET A 1 89 ? -0.941 -9.092 -25.448 1.00 79.00 89 MET A N 1
ATOM 666 C CA . MET A 1 89 ? -2.069 -8.263 -25.001 1.00 79.00 89 MET A CA 1
ATOM 667 C C . MET A 1 89 ? -2.691 -8.806 -23.701 1.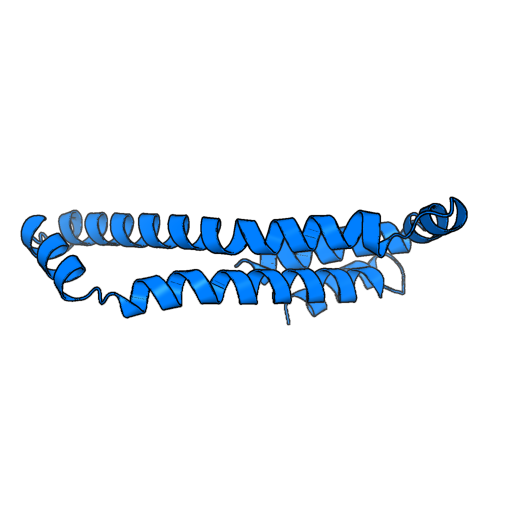00 79.00 89 MET A C 1
ATOM 669 O O . MET A 1 89 ? -3.156 -8.040 -22.861 1.00 79.00 89 MET A O 1
ATOM 673 N N . GLN A 1 90 ? -2.654 -10.128 -23.504 1.00 83.62 90 GLN A N 1
ATOM 674 C CA . GLN A 1 90 ? -3.126 -10.792 -22.287 1.00 83.62 90 GLN A CA 1
ATOM 675 C C . GLN A 1 90 ? -2.367 -10.355 -21.025 1.00 83.62 90 GLN A C 1
ATOM 677 O O . GLN A 1 90 ? -2.987 -10.245 -19.966 1.00 83.62 90 GLN A O 1
ATOM 682 N N . ASP A 1 91 ? -1.070 -10.054 -21.134 1.00 82.88 91 ASP A N 1
ATOM 683 C CA . ASP A 1 91 ? -0.244 -9.629 -20.000 1.00 82.88 91 ASP A CA 1
ATOM 684 C C . ASP A 1 91 ? -0.683 -8.256 -19.486 1.00 82.88 91 ASP A C 1
ATOM 686 O O . ASP A 1 91 ? -0.767 -8.040 -18.278 1.00 82.88 91 ASP A O 1
ATOM 690 N N . VAL A 1 92 ? -1.071 -7.357 -20.396 1.00 82.69 92 VAL A N 1
ATOM 691 C CA . VAL A 1 92 ? -1.571 -6.016 -20.058 1.00 82.69 92 VAL A CA 1
ATOM 692 C C . VAL A 1 92 ? -2.908 -6.102 -19.319 1.00 82.69 92 VAL A C 1
ATOM 694 O O . VAL A 1 92 ? -3.076 -5.501 -18.259 1.00 82.69 92 VAL A O 1
ATOM 697 N N . TRP A 1 93 ? -3.857 -6.891 -19.833 1.00 84.94 93 TRP A N 1
ATOM 698 C CA . TRP A 1 93 ? -5.172 -7.050 -19.200 1.00 84.94 93 TRP A CA 1
ATOM 699 C C . TRP A 1 93 ? -5.077 -7.718 -17.826 1.00 84.94 93 TRP A C 1
ATOM 701 O O . TRP A 1 93 ? -5.692 -7.252 -16.863 1.00 84.94 93 TRP A O 1
ATOM 711 N N . MET A 1 94 ? -4.281 -8.784 -17.706 1.00 84.94 94 MET A N 1
ATOM 712 C CA . MET A 1 94 ? -4.060 -9.443 -16.418 1.00 84.94 94 MET A CA 1
ATOM 713 C C . MET A 1 94 ? -3.279 -8.562 -15.438 1.00 84.94 94 MET A C 1
ATOM 715 O O . MET A 1 94 ? -3.564 -8.605 -14.239 1.00 84.94 94 MET A O 1
ATOM 719 N N . GLY A 1 95 ? -2.334 -7.762 -15.937 1.00 84.06 95 GLY A N 1
ATOM 720 C CA . GLY A 1 95 ? -1.553 -6.805 -15.158 1.00 84.06 95 GLY A CA 1
ATOM 721 C C . GLY A 1 95 ? -2.387 -5.655 -14.599 1.00 84.06 95 GLY A C 1
ATOM 722 O O . GLY A 1 95 ? -2.122 -5.210 -13.490 1.00 84.06 95 GLY A O 1
ATOM 723 N N . LEU A 1 96 ? -3.442 -5.229 -15.300 1.00 85.56 96 LEU A N 1
ATOM 724 C CA . LEU A 1 96 ? -4.343 -4.165 -14.844 1.00 85.56 96 LEU A CA 1
ATOM 725 C C . LEU A 1 96 ? -5.445 -4.655 -13.903 1.00 85.56 96 LEU A C 1
ATOM 727 O O . LEU A 1 96 ? -5.696 -4.018 -12.884 1.00 85.56 96 LEU A O 1
ATOM 731 N N . ILE A 1 97 ? -6.103 -5.779 -14.207 1.00 90.06 97 ILE A N 1
ATOM 732 C CA . ILE A 1 97 ? -7.278 -6.241 -13.445 1.00 90.06 97 ILE A CA 1
ATOM 733 C C . ILE A 1 97 ? -6.890 -6.770 -12.056 1.00 90.06 97 ILE A C 1
ATOM 735 O O . ILE A 1 97 ? -7.588 -6.512 -11.074 1.00 90.06 97 ILE A O 1
ATOM 739 N N . LYS A 1 98 ? -5.772 -7.497 -11.940 1.00 90.44 98 LYS A N 1
ATOM 740 C CA . LYS A 1 98 ? -5.354 -8.108 -10.665 1.00 90.44 98 LYS A CA 1
ATOM 741 C C . LYS A 1 98 ? -5.090 -7.069 -9.558 1.00 90.44 98 LYS A C 1
ATOM 743 O O . LYS A 1 98 ? -5.597 -7.272 -8.452 1.00 90.44 98 LYS A O 1
ATOM 748 N N . PRO A 1 99 ? -4.368 -5.956 -9.802 1.00 91.62 99 PRO A N 1
ATOM 749 C CA . PRO A 1 99 ? -4.159 -4.909 -8.803 1.00 91.62 99 PRO A CA 1
ATOM 750 C C . PRO A 1 99 ? -5.434 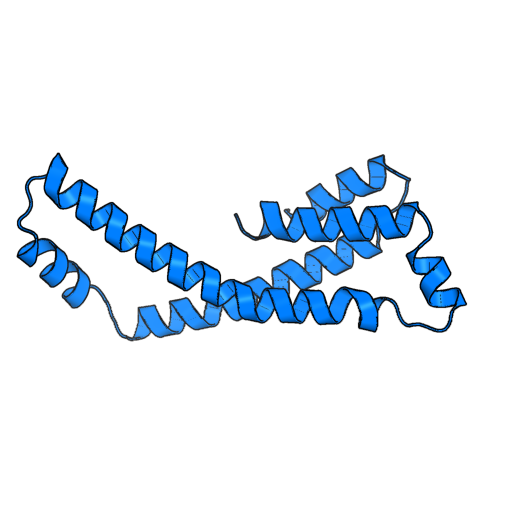-4.288 -8.240 1.00 91.62 99 PRO A C 1
ATOM 752 O O . PRO A 1 99 ? -5.456 -3.995 -7.049 1.00 91.62 99 PRO A O 1
ATOM 755 N N . PHE A 1 100 ? -6.500 -4.125 -9.035 1.00 92.19 100 PHE A N 1
ATOM 756 C CA . PHE A 1 100 ? -7.784 -3.629 -8.518 1.00 92.19 100 PHE A CA 1
ATOM 757 C C . PHE A 1 100 ? -8.328 -4.543 -7.415 1.00 92.19 100 PHE A C 1
ATOM 759 O O . PHE A 1 100 ? -8.677 -4.086 -6.324 1.00 92.19 100 PHE A O 1
ATOM 766 N N . VAL A 1 101 ? -8.353 -5.851 -7.681 1.00 93.00 101 VAL A N 1
ATOM 767 C CA . VAL A 1 101 ? -8.856 -6.858 -6.737 1.00 93.00 101 VAL A CA 1
ATOM 768 C C . VAL A 1 101 ? -7.957 -6.936 -5.503 1.00 93.00 101 VAL A C 1
ATOM 770 O O . VAL A 1 101 ? -8.447 -6.927 -4.375 1.00 93.00 101 VAL A O 1
ATOM 773 N N . LEU A 1 102 ? -6.637 -6.950 -5.696 1.00 92.31 102 LEU A N 1
ATOM 774 C CA . LEU A 1 102 ? -5.679 -6.993 -4.591 1.00 92.31 102 LEU A CA 1
ATOM 775 C C . LEU A 1 102 ? -5.744 -5.730 -3.723 1.00 92.31 102 LEU A C 1
ATOM 777 O O . LEU A 1 102 ? -5.738 -5.838 -2.500 1.00 92.31 102 LEU A O 1
ATOM 781 N N . GLY A 1 103 ? -5.859 -4.547 -4.328 1.00 92.44 103 GLY A N 1
ATOM 782 C CA . GLY A 1 103 ? -6.010 -3.279 -3.612 1.00 92.44 103 GLY A CA 1
ATOM 783 C C . GLY A 1 103 ? -7.259 -3.254 -2.736 1.00 92.44 103 GLY A C 1
ATOM 784 O O . GLY A 1 103 ? -7.185 -2.874 -1.566 1.00 92.44 103 GLY A O 1
ATOM 785 N N . PHE A 1 104 ? -8.385 -3.740 -3.268 1.00 93.75 104 PHE A N 1
ATOM 786 C CA . PHE A 1 104 ? -9.625 -3.885 -2.506 1.00 93.75 104 PHE A CA 1
ATOM 787 C C . PHE A 1 104 ? -9.464 -4.826 -1.307 1.00 93.75 104 PHE A C 1
ATOM 789 O O . PHE A 1 104 ? -9.808 -4.458 -0.182 1.00 93.75 104 PHE A O 1
ATOM 796 N N . ILE A 1 105 ? -8.916 -6.025 -1.528 1.00 93.88 105 ILE A N 1
ATOM 797 C CA . ILE A 1 105 ? -8.756 -7.045 -0.483 1.00 93.88 105 ILE A CA 1
ATOM 798 C C . ILE A 1 105 ? -7.826 -6.543 0.625 1.00 93.88 105 ILE A C 1
ATOM 800 O O . ILE A 1 105 ? -8.189 -6.597 1.800 1.00 93.88 105 ILE A O 1
ATOM 804 N N . ILE A 1 106 ? -6.662 -5.996 0.261 1.00 93.69 106 ILE A N 1
ATOM 805 C CA . ILE A 1 106 ? -5.649 -5.522 1.214 1.00 93.69 106 ILE A CA 1
ATOM 806 C C . ILE A 1 106 ? -6.226 -4.438 2.124 1.00 93.69 106 ILE A C 1
ATOM 808 O O . ILE A 1 106 ? -6.094 -4.524 3.345 1.00 93.69 106 ILE A O 1
ATOM 812 N N . VAL A 1 107 ? -6.888 -3.425 1.555 1.00 94.69 107 VAL A N 1
ATOM 813 C CA . VAL A 1 107 ? -7.436 -2.332 2.366 1.00 94.69 107 VAL A CA 1
ATOM 814 C C . VAL A 1 107 ? -8.618 -2.794 3.211 1.00 94.69 107 VAL A C 1
ATOM 816 O O . VAL A 1 107 ? -8.732 -2.387 4.366 1.00 94.69 107 VAL A O 1
ATOM 819 N N . THR A 1 108 ? -9.471 -3.674 2.688 1.00 94.44 108 THR A N 1
ATOM 820 C CA . THR A 1 108 ? -10.610 -4.202 3.451 1.00 94.44 108 THR A CA 1
ATOM 821 C C . THR A 1 108 ? -10.143 -5.007 4.664 1.00 94.44 108 THR A C 1
ATOM 823 O O . THR A 1 108 ? -10.645 -4.790 5.768 1.00 94.44 108 THR A O 1
ATOM 826 N N . ILE A 1 109 ? -9.144 -5.881 4.494 1.00 94.38 109 ILE A N 1
ATOM 827 C CA . ILE A 1 109 ? -8.557 -6.660 5.594 1.00 94.38 109 ILE A CA 1
ATOM 828 C C . ILE A 1 109 ? -7.870 -5.733 6.602 1.00 94.38 109 ILE A C 1
ATOM 830 O O . ILE A 1 109 ? -8.130 -5.840 7.800 1.00 94.38 109 ILE A O 1
ATOM 834 N N . ALA A 1 110 ? -7.066 -4.772 6.137 1.00 94.56 110 ALA A N 1
ATOM 835 C CA . ALA A 1 110 ? -6.390 -3.811 7.008 1.00 94.56 110 ALA A CA 1
ATOM 836 C C . ALA A 1 110 ? -7.379 -2.995 7.856 1.00 94.56 110 ALA A C 1
ATOM 838 O O . ALA A 1 110 ? -7.184 -2.829 9.061 1.00 94.56 110 ALA A O 1
ATOM 839 N N . CYS A 1 111 ? -8.476 -2.535 7.248 1.00 94.31 111 CYS A N 1
ATOM 840 C CA . CYS A 1 111 ? -9.548 -1.846 7.958 1.00 94.31 111 CYS A CA 1
ATOM 841 C C . CYS A 1 111 ? -10.253 -2.760 8.967 1.00 94.31 111 CYS A C 1
ATOM 843 O O . CYS A 1 111 ? -10.548 -2.333 10.081 1.00 94.31 111 CYS A O 1
ATOM 845 N N . HIS A 1 112 ? -10.506 -4.018 8.604 1.00 94.06 112 HIS A N 1
ATOM 846 C CA . HIS A 1 112 ? -11.163 -4.979 9.487 1.00 94.06 112 HIS A CA 1
ATOM 847 C C . HIS A 1 112 ? -10.328 -5.285 10.736 1.00 94.06 112 HIS A C 1
ATOM 849 O O . HIS A 1 112 ? -10.844 -5.243 11.853 1.00 94.06 112 HIS A O 1
ATOM 855 N N . VAL A 1 113 ? -9.037 -5.560 10.552 1.00 93.50 113 VAL A N 1
ATOM 856 C CA . VAL A 1 113 ? -8.103 -5.857 11.644 1.00 93.50 113 VAL A CA 1
ATOM 857 C C . VAL A 1 113 ? -7.862 -4.613 12.505 1.00 93.50 113 VAL A C 1
ATOM 859 O O . VAL A 1 113 ? -7.897 -4.706 13.730 1.00 93.50 113 VAL A O 1
ATOM 862 N N . GLY A 1 114 ? -7.709 -3.437 11.885 1.00 92.88 114 GLY A N 1
ATOM 863 C CA . GLY A 1 114 ? -7.525 -2.166 12.590 1.00 92.88 114 GLY A CA 1
ATOM 864 C C . GLY A 1 114 ? -8.725 -1.747 13.446 1.00 92.88 114 GLY A C 1
ATOM 865 O O . GLY A 1 114 ? -8.539 -1.195 14.519 1.00 92.88 114 GLY A O 1
ATOM 866 N N . LEU A 1 115 ? -9.960 -2.046 13.029 1.00 93.12 115 LEU A N 1
ATOM 867 C CA . LEU A 1 115 ? -11.161 -1.766 13.834 1.00 93.12 115 LEU A CA 1
ATOM 868 C C . LEU A 1 115 ? -11.377 -2.755 14.991 1.00 93.12 115 LEU A C 1
ATOM 870 O O . LEU A 1 115 ? -12.152 -2.469 15.902 1.00 93.12 115 LEU A O 1
ATOM 874 N N . ARG A 1 116 ? -10.732 -3.927 14.947 1.00 92.25 116 ARG A N 1
ATOM 875 C CA . ARG A 1 116 ? -10.848 -4.997 15.954 1.00 92.25 116 ARG A CA 1
ATOM 876 C C . ARG A 1 116 ? -9.686 -5.030 16.947 1.00 92.25 116 ARG A C 1
ATOM 878 O O . ARG A 1 116 ? -9.577 -5.973 17.727 1.00 92.25 116 ARG A O 1
ATOM 885 N N . THR A 1 117 ? -8.821 -4.022 16.942 1.00 92.19 117 THR A N 1
ATOM 886 C CA . THR A 1 117 ? -7.755 -3.887 17.940 1.00 92.19 117 THR A CA 1
ATOM 887 C C . THR A 1 117 ? -8.300 -3.829 19.358 1.00 92.19 117 THR A C 1
ATOM 889 O O . THR A 1 117 ? -9.216 -3.070 19.658 1.00 92.19 117 THR A O 1
ATOM 892 N N . SER A 1 118 ? -7.654 -4.567 20.254 1.00 88.44 118 SER A N 1
ATOM 893 C CA . SER A 1 118 ? -7.940 -4.575 21.688 1.00 88.44 118 SER A CA 1
ATOM 894 C C . SER A 1 118 ? -6.642 -4.665 22.488 1.00 88.44 118 SER A C 1
ATOM 896 O O . SER A 1 118 ? -5.660 -5.221 21.997 1.00 88.44 118 SER A O 1
ATOM 898 N N . GLY A 1 119 ? -6.645 -4.198 23.739 1.00 83.88 119 GLY A N 1
ATOM 899 C CA . GLY A 1 119 ? -5.482 -4.328 24.629 1.00 83.88 119 GLY A CA 1
ATOM 900 C C . GLY A 1 119 ? -4.454 -3.199 24.502 1.00 83.88 119 GLY A C 1
ATOM 901 O O . GLY A 1 119 ? -3.255 -3.433 24.647 1.00 83.88 119 GLY A O 1
ATOM 902 N N . GLY A 1 120 ? -4.910 -1.974 24.222 1.00 87.50 120 GLY A N 1
ATOM 903 C CA . GLY A 1 120 ? -4.069 -0.775 24.242 1.00 87.50 120 GLY A CA 1
ATOM 904 C C . GLY A 1 120 ? -3.018 -0.726 23.128 1.00 87.50 120 GLY A C 1
ATOM 905 O O . GLY A 1 120 ? -3.199 -1.285 22.046 1.00 87.50 120 GLY A O 1
ATOM 906 N N . THR A 1 121 ? -1.894 -0.055 23.390 1.00 86.69 121 THR A N 1
ATOM 907 C CA . THR A 1 121 ? -0.819 0.183 22.407 1.00 86.69 121 THR A CA 1
ATOM 908 C C . THR A 1 121 ? -0.176 -1.105 21.884 1.00 86.69 121 THR A C 1
ATOM 910 O O . THR A 1 121 ? 0.156 -1.189 20.702 1.00 86.69 121 THR A O 1
ATOM 913 N N . GLN A 1 122 ? -0.071 -2.147 22.716 1.00 90.12 122 GLN A N 1
ATOM 914 C CA . GLN A 1 122 ? 0.385 -3.470 22.271 1.00 90.12 122 GLN A CA 1
ATOM 915 C C . GLN A 1 122 ? -0.603 -4.123 21.292 1.00 90.12 122 GLN A C 1
ATOM 917 O O . GLN A 1 122 ? -0.189 -4.813 20.359 1.00 90.12 122 GLN A O 1
ATOM 922 N N . GLY A 1 123 ? -1.904 -3.879 21.474 1.00 88.12 123 GLY A N 1
ATOM 923 C CA . GLY A 1 123 ? -2.956 -4.318 20.560 1.00 88.12 123 GLY A CA 1
ATOM 924 C C . GLY A 1 123 ? -2.798 -3.746 19.154 1.00 88.12 123 GLY A C 1
ATOM 925 O O . GLY A 1 123 ? -2.978 -4.470 18.177 1.00 88.12 123 GLY A O 1
ATOM 926 N N . VAL A 1 124 ? -2.377 -2.480 19.049 1.00 91.44 124 VAL A N 1
ATOM 927 C CA . VAL A 1 124 ? -2.102 -1.821 17.762 1.00 91.44 124 VAL A CA 1
ATOM 928 C C . VAL A 1 124 ? -0.963 -2.529 17.029 1.00 91.44 124 VAL A C 1
ATOM 930 O O . VAL A 1 124 ? -1.122 -2.884 15.867 1.00 91.44 124 VAL A O 1
ATOM 933 N N . GLY A 1 125 ? 0.148 -2.825 17.713 1.00 90.88 125 GLY A N 1
ATOM 934 C CA . GLY A 1 125 ? 1.274 -3.559 17.116 1.00 90.88 125 GLY A CA 1
ATOM 935 C C . GLY A 1 125 ? 0.922 -4.991 16.679 1.00 90.88 125 GLY A C 1
ATOM 936 O O . GLY A 1 125 ? 1.413 -5.486 15.664 1.00 90.88 125 GLY A O 1
ATOM 937 N N . LYS A 1 126 ? 0.023 -5.666 17.405 1.00 92.06 126 LYS A N 1
ATOM 938 C CA . LYS A 1 126 ? -0.500 -6.973 16.977 1.00 92.06 126 LYS A CA 1
ATOM 939 C C . LYS A 1 126 ? -1.366 -6.849 15.726 1.00 92.06 126 LYS A C 1
ATOM 941 O O . LYS A 1 126 ? -1.196 -7.632 14.797 1.00 92.06 126 LYS A O 1
ATOM 946 N N . ALA A 1 127 ? -2.249 -5.855 15.666 1.00 89.56 127 ALA A N 1
ATOM 947 C CA . ALA A 1 127 ? -3.093 -5.623 14.499 1.00 89.56 127 ALA A CA 1
ATOM 948 C C . ALA A 1 127 ? -2.304 -5.232 13.247 1.00 89.56 127 ALA A C 1
ATOM 950 O O . ALA A 1 127 ? -2.644 -5.689 12.161 1.00 89.56 127 ALA A O 1
ATOM 951 N N . THR A 1 128 ? -1.229 -4.449 13.369 1.00 90.38 128 THR A N 1
ATOM 952 C CA . THR A 1 128 ? -0.373 -4.139 12.213 1.00 90.38 128 THR A CA 1
ATOM 953 C C . THR A 1 128 ? 0.310 -5.380 11.659 1.00 90.38 128 THR A C 1
ATOM 955 O O . THR A 1 128 ? 0.432 -5.510 10.446 1.00 90.38 128 THR A O 1
ATOM 958 N N . THR A 1 129 ? 0.706 -6.310 12.530 1.00 92.38 129 THR A N 1
ATOM 959 C CA . THR A 1 129 ? 1.294 -7.592 12.124 1.00 92.38 129 THR A CA 1
ATOM 960 C C . THR A 1 129 ? 0.245 -8.485 11.456 1.00 92.38 129 THR A C 1
ATOM 962 O O . THR A 1 129 ? 0.481 -9.004 10.369 1.00 92.38 129 THR A O 1
ATOM 965 N N . LEU A 1 130 ? -0.948 -8.593 12.051 1.00 90.00 130 LEU A N 1
ATOM 966 C CA . LEU A 1 130 ? -2.081 -9.351 11.504 1.00 90.00 130 LEU A CA 1
ATOM 967 C C . LEU A 1 130 ? -2.639 -8.770 10.197 1.00 90.00 130 LEU A C 1
ATOM 969 O O . LEU A 1 130 ? -3.296 -9.478 9.451 1.00 90.00 130 LEU A O 1
ATOM 973 N N . ALA A 1 131 ? -2.412 -7.489 9.910 1.00 88.00 131 ALA A N 1
ATOM 974 C CA . ALA A 1 131 ? -2.814 -6.886 8.642 1.00 88.00 131 ALA A CA 1
ATOM 975 C C . ALA A 1 131 ? -1.888 -7.271 7.473 1.00 88.00 131 ALA A C 1
ATOM 977 O O . ALA A 1 131 ? -2.229 -7.014 6.319 1.00 88.00 131 ALA A O 1
ATOM 978 N N . VAL A 1 132 ? -0.704 -7.823 7.761 1.00 88.38 132 VAL A N 1
ATOM 979 C CA . VAL A 1 132 ? 0.315 -8.172 6.758 1.00 88.38 132 VAL A CA 1
ATOM 980 C C . VAL A 1 132 ? 0.378 -9.673 6.481 1.00 88.38 132 VAL A C 1
ATOM 982 O O . VAL A 1 132 ? 0.742 -10.046 5.365 1.00 88.38 132 VAL A O 1
ATOM 985 N N . VAL A 1 133 ? 0.053 -10.495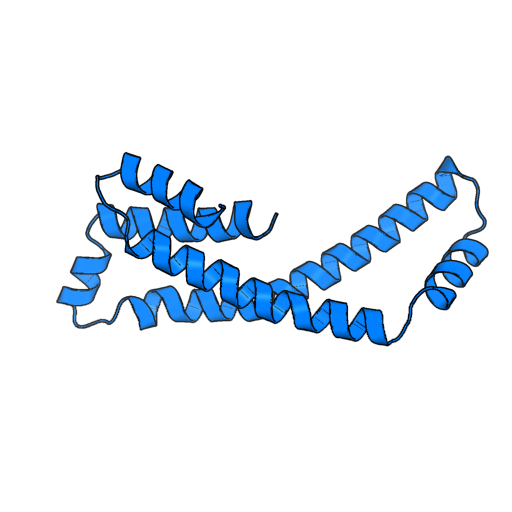 7.482 1.00 84.88 133 VAL A N 1
ATOM 986 C CA . VAL A 1 133 ? 0.073 -11.968 7.439 1.00 84.88 133 VAL A CA 1
ATOM 987 C C . VAL A 1 133 ? -1.287 -12.500 7.011 1.00 84.88 133 VAL A C 1
ATOM 989 O O . VAL A 1 133 ? -1.306 -13.346 6.092 1.00 84.88 133 VAL A O 1
#

Secondary structure (DSSP, 8-state):
-HIIIIIHHHHHHHHHHHHTTHHHHHHHTT--HIIIIIHHHHHH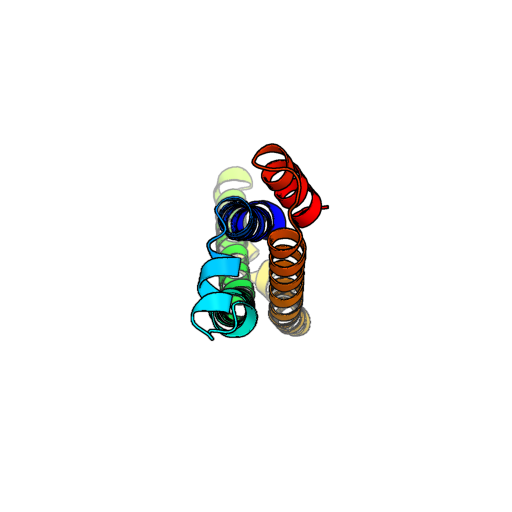HHHHHHHHHHHHHHHHHHHHHHHHHHTS---HHHHHHHHHHH--HHHHHHHHHHHHHHHHHHHHHHHHHHHT--SHHHHHHHHHHHTT-

Foldseek 3Di:
DCLLPVLLVLLLVLQQCVLVCVCVVCVVVVHHCCVVRQVVQLVCLLVVQLVVLVVVVVVVLVVVLVCCCPPVVDDSVVSVVVVVVPDDPVCVVCSRPVSNVVSNVLSNLSNVLSNPFDDHPVSSVVSSVSSRD

Radius of gyration: 20.52 Å; chains: 1; bounding box: 51×24×55 Å

Sequence (133 aa):
MLTGRIGSGIAAELGSMVVTDQINALRALGTDPVRKLVVPRVLAGFFMAPVLTIISDFVGIFGGWLVSRFQLEVASGLYWSSVTKSLYMQDVWMGLIKPFVLGFIIVTIACHVGLRTSGGTQGVGKATTLAVV

pLDDT: mean 90.03, std 4.13, range [77.0, 95.25]